Protein AF-A0AAV7LVH0-F1 (afdb_monomer_lite)

Foldseek 3Di:
DEEEDQAAEDEAEDADEDEDEYEYDHQAHEYEYEYQEYEEYEYEYEHQHYEYEYEYQHYEEYEYEYEHQATEYEYEYQEYEEYEYEYDHQAYEYEYEYQEY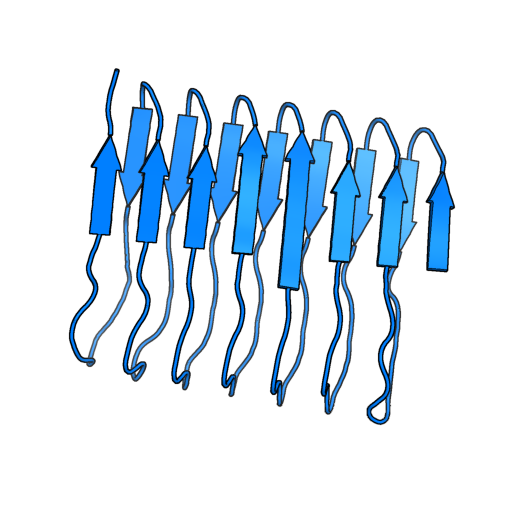EEAEAEYEHQAYEYEYEYAEYEEHEAEYEHLHYYYHYDYPDYDDYHYHYHHD

pLDDT: mean 81.5, std 11.31, range [53.38, 94.81]

InterPro domains:
  IPR011004 Trimeric LpxA-like superfamily [SSF51161] (19-131)

Radius of gyration: 14.63 Å; chains: 1; bounding box: 33×22×37 Å

Secondary structure (DSSP, 8-state):
-EEESSEEEE--B-SS-----EEEESSEEEE--B-SEEEE--EEEESSEEEE--B-SEEEE--EEEESSEEEE--B-SEEEE--EEEESSEEEE--B-SEEEE--EEEESSEEEE--B-TT-SB--EEEESTEEEE--B-SS-----EEEE--

Structure (mmCIF, N/CA/C/O backbone):
data_AF-A0AAV7LVH0-F1
#
_entry.id   AF-A0AAV7LVH0-F1
#
loop_
_atom_site.group_PDB
_atom_site.id
_atom_site.type_symbol
_atom_site.label_atom_id
_atom_site.label_alt_id
_atom_site.label_comp_id
_atom_site.label_asym_id
_atom_site.label_entity_id
_atom_site.label_seq_id
_atom_site.pdbx_PDB_ins_code
_atom_site.Cartn_x
_atom_site.Cartn_y
_atom_site.Cartn_z
_atom_site.occupancy
_atom_site.B_iso_or_equiv
_atom_site.auth_seq_id
_atom_site.auth_comp_id
_atom_site.auth_asym_id
_atom_site.auth_atom_id
_atom_site.pdbx_PDB_model_num
ATOM 1 N N . MET A 1 1 ? 5.978 6.001 -16.477 1.00 86.38 1 MET A N 1
ATOM 2 C CA . MET A 1 1 ? 4.842 5.369 -17.188 1.00 86.38 1 MET A CA 1
ATOM 3 C C . MET A 1 1 ? 3.518 5.929 -16.682 1.00 86.38 1 MET A C 1
ATOM 5 O O . MET A 1 1 ? 3.345 6.037 -15.473 1.00 86.38 1 MET A O 1
ATOM 9 N N . VAL A 1 2 ? 2.581 6.237 -17.586 1.00 90.94 2 VAL A N 1
ATOM 10 C CA . VAL A 1 2 ? 1.211 6.658 -17.242 1.00 90.94 2 VAL A CA 1
ATOM 11 C C . VAL A 1 2 ? 0.206 5.711 -17.899 1.00 90.94 2 VAL A C 1
ATOM 13 O O . VAL A 1 2 ? 0.354 5.408 -19.080 1.00 90.94 2 VAL A O 1
ATOM 16 N N . VAL A 1 3 ? -0.793 5.228 -17.153 1.00 92.62 3 VAL A N 1
ATOM 17 C CA . VAL A 1 3 ? -1.828 4.307 -17.661 1.00 92.62 3 VAL A CA 1
ATOM 18 C C . VAL A 1 3 ? -3.225 4.788 -17.280 1.00 92.62 3 VAL A C 1
ATOM 20 O O . VAL A 1 3 ? -3.466 5.163 -16.133 1.00 92.62 3 VAL A O 1
ATOM 23 N N . PHE A 1 4 ? -4.153 4.718 -18.235 1.00 93.19 4 PHE A N 1
ATOM 24 C CA . PHE A 1 4 ? -5.562 5.077 -18.071 1.00 93.19 4 PHE A CA 1
ATOM 25 C C . PHE A 1 4 ? -6.462 3.898 -18.448 1.00 93.19 4 PHE A C 1
ATOM 27 O O . PHE A 1 4 ? -6.162 3.159 -19.383 1.00 93.19 4 PHE A O 1
ATOM 34 N N . GLY A 1 5 ? -7.589 3.740 -17.756 1.00 90.06 5 GLY A N 1
ATOM 35 C CA . GLY A 1 5 ? -8.634 2.794 -18.147 1.00 90.06 5 GLY A CA 1
ATOM 36 C C . GLY A 1 5 ? -9.627 2.518 -17.027 1.00 90.06 5 GLY A C 1
ATOM 37 O O . GLY A 1 5 ? -9.358 2.786 -15.864 1.00 90.06 5 GLY A O 1
ATOM 38 N N . SER A 1 6 ? -10.790 1.944 -17.336 1.00 87.06 6 SER A N 1
ATOM 39 C CA . SER A 1 6 ? -11.752 1.546 -16.294 1.00 87.06 6 SER A CA 1
ATOM 40 C C . SER A 1 6 ? -11.164 0.493 -15.336 1.00 87.06 6 SER A C 1
ATOM 42 O O . SER A 1 6 ? -11.462 0.493 -14.134 1.00 87.06 6 SER A O 1
ATOM 44 N N . GLN A 1 7 ? -10.280 -0.364 -15.854 1.00 91.81 7 GLN A N 1
ATOM 45 C CA . GLN A 1 7 ? -9.463 -1.317 -15.109 1.00 91.81 7 GLN A CA 1
ATOM 46 C C . GLN A 1 7 ? -8.000 -1.146 -15.521 1.00 91.81 7 GLN A C 1
ATOM 48 O O . GLN A 1 7 ? -7.580 -1.643 -16.562 1.00 91.81 7 GLN A O 1
ATOM 53 N N . ALA A 1 8 ? -7.230 -0.429 -14.712 1.00 89.25 8 ALA A N 1
ATOM 54 C CA . ALA A 1 8 ? -5.834 -0.132 -14.990 1.00 89.25 8 ALA A CA 1
ATOM 55 C C . ALA A 1 8 ? -4.947 -0.847 -13.964 1.00 89.25 8 ALA A C 1
ATOM 57 O O . ALA A 1 8 ? -4.864 -0.446 -12.804 1.00 89.25 8 ALA A O 1
ATOM 58 N N . CYS A 1 9 ? -4.305 -1.937 -14.382 1.00 89.31 9 CYS A N 1
ATOM 59 C CA . CYS A 1 9 ? -3.448 -2.760 -13.531 1.00 89.31 9 CYS A CA 1
ATOM 60 C C . CYS A 1 9 ? -2.057 -2.867 -14.149 1.00 89.31 9 CYS A C 1
ATOM 62 O O . CYS A 1 9 ? -1.926 -3.333 -15.278 1.00 89.31 9 CYS A O 1
ATOM 64 N N . VAL A 1 10 ? -1.018 -2.487 -13.406 1.00 89.38 10 VAL A N 1
ATOM 65 C CA . VAL A 1 10 ? 0.363 -2.532 -13.901 1.00 89.38 10 VAL A CA 1
ATOM 66 C C . VAL A 1 10 ? 1.323 -3.148 -12.892 1.00 89.38 10 VAL A C 1
ATOM 68 O O . VAL A 1 10 ? 1.184 -3.011 -11.675 1.00 89.38 10 VAL A O 1
ATOM 71 N N . VAL A 1 11 ? 2.334 -3.827 -13.426 1.00 87.88 11 VAL A N 1
ATOM 72 C CA . VAL A 1 11 ? 3.409 -4.466 -12.661 1.00 87.88 11 VAL A CA 1
ATOM 73 C C . VAL A 1 11 ? 4.734 -4.009 -13.269 1.00 87.88 11 VAL A C 1
ATOM 75 O O . VAL A 1 11 ? 5.344 -4.764 -14.031 1.00 87.88 11 VAL A O 1
ATOM 78 N N . PRO A 1 12 ? 5.159 -2.760 -13.016 1.00 80.25 12 PRO A N 1
ATOM 79 C CA . PRO A 1 12 ? 6.438 -2.288 -13.522 1.00 80.25 12 PRO A CA 1
ATOM 80 C C . PRO A 1 12 ? 7.561 -3.125 -12.895 1.00 80.25 12 PRO A C 1
ATOM 82 O O . PRO A 1 12 ? 7.550 -3.422 -11.696 1.00 80.25 12 PRO A O 1
ATOM 85 N N . LYS A 1 13 ? 8.494 -3.567 -13.739 1.00 80.19 13 LYS A N 1
ATOM 86 C CA . LYS A 1 13 ? 9.698 -4.295 -13.335 1.00 80.19 13 LYS A CA 1
ATOM 87 C C . LYS A 1 13 ? 10.892 -3.395 -13.614 1.00 80.19 13 LYS A C 1
ATOM 89 O O . LYS A 1 13 ? 11.096 -3.034 -14.769 1.00 80.19 13 LYS A O 1
ATOM 94 N N . CYS A 1 14 ? 11.683 -3.091 -12.592 1.00 68.88 14 CYS A N 1
ATOM 95 C CA . CYS A 1 14 ? 12.909 -2.307 -12.742 1.00 68.88 14 CYS A CA 1
ATOM 96 C C . CYS A 1 14 ? 14.058 -3.098 -12.101 1.00 68.88 14 CYS A C 1
ATOM 98 O O . CYS A 1 14 ? 14.125 -3.169 -10.876 1.00 68.88 14 CYS A O 1
ATOM 100 N N . PRO A 1 15 ? 14.898 -3.782 -12.898 1.00 61.56 15 PRO A N 1
ATOM 101 C CA . PRO A 1 15 ? 15.924 -4.679 -12.371 1.00 61.56 15 PRO A CA 1
ATOM 102 C C . PRO A 1 15 ? 17.118 -3.953 -11.729 1.00 61.56 15 PRO A C 1
ATOM 104 O O . PRO A 1 15 ? 17.690 -4.501 -10.792 1.00 61.56 15 PRO A O 1
ATOM 107 N N . LEU A 1 16 ? 17.475 -2.750 -12.201 1.00 59.97 16 LEU A N 1
ATOM 108 C CA . LEU A 1 16 ? 18.608 -1.945 -11.722 1.00 59.97 16 LEU A CA 1
ATOM 109 C C . LEU A 1 16 ? 18.243 -0.451 -11.725 1.00 59.97 16 LEU A C 1
ATOM 111 O O . LEU A 1 16 ? 17.483 -0.001 -12.583 1.00 59.97 16 LEU A O 1
ATOM 115 N N . GLY A 1 17 ? 18.741 0.266 -10.715 1.00 56.22 17 GLY A N 1
ATOM 116 C CA . GLY A 1 17 ? 18.220 1.541 -10.229 1.00 56.22 17 GLY A CA 1
ATOM 117 C C . GLY A 1 17 ? 18.227 2.685 -11.235 1.00 56.22 17 GLY A C 1
ATOM 118 O O . GLY A 1 17 ? 19.282 3.156 -11.636 1.00 56.22 17 GLY A O 1
ATOM 119 N N . HIS A 1 18 ? 17.034 3.183 -11.539 1.00 61.66 18 HIS A N 1
ATOM 120 C CA . HIS A 1 18 ? 16.770 4.537 -12.014 1.00 61.66 18 HIS A CA 1
ATOM 121 C C . HIS A 1 18 ? 15.345 4.929 -11.625 1.00 61.66 18 HIS A C 1
ATOM 123 O O . HIS A 1 18 ? 14.514 4.060 -11.336 1.00 61.66 18 HIS A O 1
ATOM 129 N N . GLU A 1 19 ? 15.085 6.236 -11.619 1.00 68.06 19 GLU A N 1
ATOM 130 C CA . GLU A 1 19 ? 13.765 6.791 -11.350 1.00 68.06 19 GLU A CA 1
ATOM 131 C C . GLU A 1 19 ? 12.739 6.229 -12.329 1.00 68.06 19 GLU A C 1
ATOM 133 O O . GLU A 1 19 ? 12.853 6.386 -13.547 1.00 68.06 19 GLU A O 1
ATOM 138 N N . HIS A 1 20 ? 11.708 5.572 -11.804 1.00 74.00 20 HIS A N 1
ATOM 139 C CA . HIS A 1 20 ? 10.641 5.055 -12.651 1.00 74.00 20 HIS A CA 1
ATOM 140 C C . HIS A 1 20 ? 9.268 5.505 -12.139 1.00 74.00 20 HIS A C 1
ATOM 142 O O . HIS A 1 20 ? 8.538 4.743 -11.505 1.00 74.00 20 HIS A O 1
ATOM 148 N N . PRO A 1 21 ? 8.882 6.766 -12.411 1.00 83.94 21 PRO A N 1
ATOM 149 C CA . PRO A 1 21 ? 7.591 7.281 -11.990 1.00 83.94 21 PRO A CA 1
ATOM 150 C C . PRO A 1 21 ? 6.464 6.466 -12.616 1.00 83.94 21 PRO A C 1
ATOM 152 O O . PRO A 1 21 ? 6.411 6.276 -13.836 1.00 83.94 21 PRO A O 1
ATOM 155 N N . THR A 1 22 ? 5.531 6.001 -11.792 1.00 89.06 22 THR A N 1
ATOM 156 C CA . THR A 1 22 ? 4.358 5.255 -12.248 1.00 89.06 22 THR A CA 1
ATOM 157 C C . THR A 1 22 ? 3.090 5.976 -11.829 1.00 89.06 22 THR A C 1
ATOM 159 O O . THR A 1 22 ? 2.845 6.168 -10.641 1.00 89.06 22 THR A O 1
ATOM 162 N N . VAL A 1 23 ? 2.258 6.339 -12.804 1.00 92.06 23 VAL A N 1
ATOM 163 C CA . VAL A 1 23 ? 0.966 6.984 -12.562 1.00 92.06 23 VAL A CA 1
ATOM 164 C C . VAL A 1 23 ? -0.149 6.159 -13.191 1.00 92.06 23 VAL A C 1
ATOM 166 O O . VAL A 1 23 ? -0.081 5.810 -14.369 1.00 92.06 23 VAL A O 1
ATOM 169 N N . VAL A 1 24 ? -1.178 5.820 -12.416 1.00 93.75 24 VAL A N 1
ATOM 170 C CA . VAL A 1 24 ? -2.290 4.987 -12.891 1.00 93.75 24 VAL A CA 1
ATOM 171 C C . VAL A 1 24 ? -3.635 5.577 -12.508 1.00 93.75 24 VAL A C 1
ATOM 173 O O . VAL A 1 24 ? -3.881 5.881 -11.341 1.00 93.75 24 VAL A O 1
ATOM 176 N N . PHE A 1 25 ? -4.522 5.667 -13.496 1.00 93.69 25 PHE A N 1
ATOM 177 C CA . PHE A 1 25 ? -5.864 6.220 -13.372 1.00 93.69 25 PHE A CA 1
ATOM 178 C C . PHE A 1 25 ? -6.923 5.212 -13.813 1.00 93.69 25 PHE A C 1
ATOM 180 O O . PHE A 1 25 ? -6.842 4.653 -14.909 1.00 93.69 25 PHE A O 1
ATOM 187 N N . GLY A 1 26 ? -7.956 5.019 -12.992 1.00 90.75 26 GLY A N 1
ATOM 188 C CA . GLY A 1 26 ? -9.088 4.179 -13.374 1.00 90.75 26 GLY A CA 1
ATOM 189 C C . GLY A 1 26 ? -10.123 3.951 -12.288 1.00 90.75 26 GLY A C 1
ATOM 190 O O . GLY A 1 26 ? -9.839 4.110 -11.112 1.00 90.75 26 GLY A O 1
ATOM 191 N N . THR A 1 27 ? -11.330 3.496 -12.633 1.00 91.25 27 THR A N 1
ATOM 192 C CA . THR A 1 27 ? -12.320 3.084 -11.612 1.00 91.25 27 THR A CA 1
ATOM 193 C C . THR A 1 27 ? -11.782 1.979 -10.696 1.00 91.25 27 THR A C 1
ATOM 195 O O . THR A 1 27 ? -12.047 1.978 -9.490 1.00 91.25 27 THR A O 1
ATOM 198 N N . ARG A 1 28 ? -11.000 1.050 -11.259 1.00 93.00 28 ARG A N 1
ATOM 199 C CA . ARG A 1 28 ? -10.162 0.093 -10.530 1.00 93.00 28 ARG A CA 1
ATOM 200 C C . ARG A 1 28 ? -8.721 0.290 -10.985 1.00 93.00 28 ARG A C 1
ATOM 202 O O . ARG A 1 28 ? -8.413 -0.009 -12.135 1.00 93.00 28 ARG A O 1
ATOM 209 N N . ALA A 1 29 ? -7.871 0.783 -10.097 1.00 92.81 29 ALA A N 1
ATOM 210 C CA . ALA A 1 29 ? -6.483 1.104 -10.388 1.00 92.81 29 ALA A CA 1
ATOM 211 C C . ALA A 1 29 ? -5.556 0.329 -9.439 1.00 92.81 29 ALA A C 1
ATOM 213 O O . ALA A 1 29 ? -5.708 0.402 -8.218 1.00 92.81 29 ALA A O 1
ATOM 214 N N . CYS A 1 30 ? -4.611 -0.433 -9.986 1.00 90.69 30 CYS A N 1
ATOM 215 C CA . CYS A 1 30 ? -3.710 -1.281 -9.209 1.00 90.69 30 CYS A CA 1
ATOM 216 C C . CYS A 1 30 ? -2.268 -1.169 -9.711 1.00 90.69 30 CYS A C 1
ATOM 218 O O . CYS A 1 30 ? -2.013 -1.306 -10.907 1.00 90.69 30 CYS A O 1
ATOM 220 N N . VAL A 1 31 ? -1.312 -1.013 -8.794 1.00 90.94 31 VAL A N 1
ATOM 221 C CA . VAL A 1 31 ? 0.125 -1.013 -9.116 1.00 90.94 31 VAL A CA 1
ATOM 222 C C . VAL A 1 31 ? 0.865 -1.955 -8.172 1.00 90.94 31 VAL A C 1
ATOM 224 O O . VAL A 1 31 ? 0.715 -1.883 -6.954 1.00 90.94 31 VAL A O 1
ATOM 227 N N . ALA A 1 32 ? 1.682 -2.846 -8.725 1.00 88.44 32 ALA A N 1
ATOM 228 C CA . ALA A 1 32 ? 2.539 -3.735 -7.944 1.00 88.44 32 ALA A CA 1
ATOM 229 C C . ALA A 1 32 ? 3.968 -3.719 -8.501 1.00 88.44 32 ALA A C 1
ATOM 231 O O . ALA A 1 32 ? 4.342 -4.644 -9.227 1.00 88.44 32 ALA A O 1
ATOM 232 N N . PRO A 1 33 ? 4.760 -2.671 -8.220 1.00 82.00 33 PRO A N 1
ATOM 233 C CA . PRO A 1 33 ? 6.125 -2.604 -8.718 1.00 82.00 33 PRO A CA 1
ATOM 234 C C . PRO A 1 33 ? 6.983 -3.719 -8.117 1.00 82.00 33 PRO A C 1
ATOM 236 O O . PRO A 1 33 ? 6.804 -4.112 -6.959 1.00 82.00 33 PRO A O 1
ATOM 239 N N . LYS A 1 34 ? 7.895 -4.250 -8.933 1.00 83.25 34 LYS A N 1
ATOM 240 C CA . LYS A 1 34 ? 8.884 -5.254 -8.538 1.00 83.25 34 LYS A CA 1
ATOM 241 C C . LYS A 1 34 ? 10.274 -4.749 -8.902 1.00 83.25 34 LYS A C 1
ATOM 243 O O . LYS A 1 34 ? 10.659 -4.823 -10.071 1.00 83.25 34 LYS A O 1
ATOM 248 N N . CYS A 1 35 ? 11.014 -4.289 -7.901 1.00 71.69 35 CYS A N 1
ATOM 249 C CA . CYS A 1 35 ? 12.347 -3.723 -8.085 1.00 71.69 35 CYS A CA 1
ATOM 250 C C . CYS A 1 35 ? 13.314 -4.410 -7.111 1.00 71.69 35 CYS A C 1
ATOM 252 O O . CYS A 1 35 ? 13.159 -4.220 -5.910 1.00 71.69 35 CYS A O 1
ATOM 254 N N . PRO A 1 36 ? 14.260 -5.249 -7.574 1.00 70.25 36 PRO A N 1
ATOM 255 C CA . PRO A 1 36 ? 15.224 -5.933 -6.707 1.00 70.25 36 PRO A CA 1
ATOM 256 C C . PRO A 1 36 ? 16.092 -4.958 -5.898 1.00 70.25 36 PRO A C 1
ATOM 258 O O . PRO A 1 36 ? 16.306 -5.188 -4.710 1.00 70.25 36 PRO A O 1
ATOM 261 N N . LEU A 1 37 ? 16.533 -3.883 -6.561 1.00 66.62 37 LEU A N 1
ATOM 262 C CA . LEU A 1 37 ? 17.315 -2.759 -6.045 1.00 66.62 37 LEU A CA 1
ATOM 263 C C . LEU A 1 37 ? 16.692 -1.468 -6.593 1.00 66.62 37 LEU A C 1
ATOM 265 O O . LEU A 1 37 ? 16.711 -1.247 -7.806 1.00 66.62 37 LEU A O 1
ATOM 269 N N . GLY A 1 38 ? 16.086 -0.652 -5.731 1.00 59.22 38 GLY A N 1
ATOM 270 C CA . GLY A 1 38 ? 15.424 0.596 -6.126 1.00 59.22 38 GLY A CA 1
ATOM 271 C C . GLY A 1 38 ? 16.061 1.813 -5.464 1.00 59.22 38 GLY A C 1
ATOM 272 O O . GLY A 1 38 ? 16.163 1.835 -4.241 1.00 59.22 38 GLY A O 1
ATOM 273 N N . HIS A 1 39 ? 16.457 2.810 -6.264 1.00 61.59 39 HIS A N 1
ATOM 274 C CA . HIS A 1 39 ? 16.852 4.123 -5.744 1.00 61.59 39 HIS A CA 1
ATOM 275 C C . HIS A 1 39 ? 15.625 4.994 -5.490 1.00 61.59 39 HIS A C 1
ATOM 277 O O . HIS A 1 39 ? 15.337 5.242 -4.331 1.00 61.59 39 HIS A O 1
ATOM 283 N N . GLU A 1 40 ? 14.858 5.334 -6.535 1.00 69.69 40 GLU A N 1
ATOM 284 C CA . GLU A 1 40 ? 13.628 6.126 -6.409 1.00 69.69 40 GLU A CA 1
ATOM 285 C C . GLU A 1 40 ? 12.492 5.586 -7.285 1.00 69.69 40 GLU A C 1
ATOM 287 O O . GLU A 1 40 ? 12.657 5.329 -8.482 1.00 69.69 40 GLU A O 1
ATOM 292 N N . HIS A 1 41 ? 11.300 5.412 -6.711 1.00 74.81 41 HIS A N 1
ATOM 293 C CA . HIS A 1 41 ? 10.141 4.926 -7.468 1.00 74.81 41 HIS A CA 1
ATOM 294 C C . HIS A 1 41 ? 8.828 5.593 -7.023 1.00 74.81 41 HIS A C 1
ATOM 296 O O . HIS A 1 41 ? 7.997 4.984 -6.335 1.00 74.81 41 HIS A O 1
ATOM 302 N N . PRO A 1 42 ? 8.604 6.859 -7.420 1.00 84.50 42 PRO A N 1
ATOM 303 C CA . PRO A 1 42 ? 7.368 7.554 -7.103 1.00 84.50 42 PRO A CA 1
ATOM 304 C C . PRO A 1 42 ? 6.181 6.882 -7.801 1.00 84.50 42 PRO A C 1
ATOM 306 O O . PRO A 1 42 ? 6.134 6.725 -9.022 1.00 84.50 42 PRO A O 1
ATOM 309 N N . THR A 1 43 ? 5.191 6.479 -7.011 1.00 89.25 43 THR A N 1
ATOM 310 C CA . THR A 1 43 ? 3.974 5.826 -7.497 1.00 89.25 43 THR A CA 1
ATOM 311 C C . THR A 1 43 ? 2.746 6.635 -7.100 1.00 89.25 43 THR A C 1
ATOM 313 O O . THR A 1 43 ? 2.514 6.863 -5.913 1.00 89.25 43 THR A O 1
ATOM 316 N N . VAL A 1 44 ? 1.930 7.018 -8.082 1.00 92.56 44 VAL A N 1
ATOM 317 C CA . VAL A 1 44 ? 0.651 7.708 -7.876 1.00 92.56 44 VAL A CA 1
ATOM 318 C C . VAL A 1 44 ? -0.481 6.877 -8.470 1.00 92.56 44 VAL A C 1
ATOM 320 O O . VAL A 1 44 ? -0.451 6.510 -9.644 1.00 92.56 44 VAL A O 1
ATOM 323 N N . VAL A 1 45 ? -1.502 6.573 -7.669 1.00 93.25 45 VAL A N 1
ATOM 324 C CA . VAL A 1 45 ? -2.663 5.793 -8.124 1.00 93.25 45 VAL A CA 1
ATOM 325 C C . VAL A 1 45 ? -3.952 6.490 -7.742 1.00 93.25 45 VAL A C 1
ATOM 327 O O . VAL A 1 45 ? -4.180 6.772 -6.567 1.00 93.25 45 VAL A O 1
ATOM 330 N N . LEU A 1 46 ? -4.814 6.722 -8.729 1.00 94.31 46 LEU A N 1
ATOM 331 C CA . LEU A 1 46 ? -6.114 7.354 -8.545 1.00 94.31 46 LEU A CA 1
ATOM 332 C C . LEU A 1 46 ? -7.230 6.451 -9.074 1.00 94.31 46 LEU A C 1
ATOM 334 O O . LEU A 1 46 ? -7.223 6.037 -10.236 1.00 94.31 46 LEU A O 1
ATOM 338 N N . GLY A 1 47 ? -8.222 6.174 -8.227 1.00 91.12 47 GLY A N 1
ATOM 339 C CA . GLY A 1 47 ? -9.384 5.396 -8.632 1.00 91.12 47 GLY A CA 1
ATOM 340 C C . GLY A 1 47 ? -10.412 5.150 -7.545 1.00 91.12 47 GLY A C 1
ATOM 341 O O . GLY A 1 47 ? -10.090 5.188 -6.369 1.00 91.12 47 GLY A O 1
ATOM 342 N N . SER A 1 48 ? -11.659 4.819 -7.894 1.00 92.31 48 SER A N 1
ATOM 343 C CA . SER A 1 48 ? -12.681 4.480 -6.882 1.00 92.31 48 SER A CA 1
ATOM 344 C C . SER A 1 48 ? -12.243 3.302 -5.999 1.00 92.31 48 SER A C 1
ATOM 346 O O . SER A 1 48 ? -12.525 3.268 -4.799 1.00 92.31 48 SER A O 1
ATOM 348 N N . ARG A 1 49 ? -11.532 2.337 -6.594 1.00 93.75 49 ARG A N 1
ATOM 349 C CA . ARG A 1 49 ? -10.760 1.305 -5.895 1.00 93.75 49 ARG A CA 1
ATOM 350 C C . ARG A 1 49 ? -9.306 1.409 -6.338 1.00 93.75 49 ARG A C 1
ATOM 352 O O . ARG A 1 49 ? -9.004 1.044 -7.471 1.00 93.75 49 ARG A O 1
ATOM 359 N N . ALA A 1 50 ? -8.441 1.883 -5.453 1.00 94.12 50 ALA A N 1
ATOM 360 C CA . ALA A 1 50 ? -7.030 2.102 -5.726 1.00 94.12 50 ALA A CA 1
ATOM 361 C C . ALA A 1 50 ? -6.165 1.246 -4.788 1.00 94.12 50 ALA A C 1
ATOM 363 O O . ALA A 1 50 ? -6.329 1.296 -3.567 1.00 94.12 50 ALA A O 1
ATOM 364 N N . CYS A 1 51 ? -5.263 0.442 -5.350 1.00 92.38 51 CYS A N 1
ATOM 365 C CA . CYS A 1 51 ? -4.442 -0.501 -4.590 1.00 92.38 51 CYS A CA 1
ATOM 366 C C . CYS A 1 51 ? -2.972 -0.447 -5.014 1.00 92.38 51 CYS A C 1
ATOM 368 O O . CYS A 1 51 ? -2.665 -0.543 -6.202 1.00 92.38 51 CYS A O 1
ATOM 370 N N . VAL A 1 52 ? -2.054 -0.384 -4.047 1.00 91.12 52 VAL A N 1
ATOM 371 C CA . VAL A 1 52 ? -0.607 -0.415 -4.307 1.00 91.12 52 VAL A CA 1
ATOM 372 C C . VAL A 1 52 ? 0.090 -1.462 -3.440 1.00 91.12 52 VAL A C 1
ATOM 374 O O . VAL A 1 52 ? -0.099 -1.519 -2.227 1.00 91.12 52 VAL A O 1
ATOM 377 N N . ALA A 1 53 ? 0.882 -2.332 -4.063 1.00 89.62 53 ALA A N 1
ATOM 378 C CA . ALA A 1 53 ? 1.577 -3.426 -3.380 1.00 89.62 53 ALA A CA 1
ATOM 379 C C . ALA A 1 53 ? 3.008 -3.605 -3.919 1.00 89.62 53 ALA A C 1
ATOM 381 O O . ALA A 1 53 ? 3.269 -4.561 -4.659 1.00 89.62 53 ALA A O 1
ATOM 382 N N . PRO A 1 54 ? 3.929 -2.685 -3.584 1.00 83.06 54 PRO A N 1
ATOM 383 C CA . PRO A 1 54 ? 5.314 -2.757 -4.016 1.00 83.06 54 PRO A CA 1
ATOM 384 C C . PRO A 1 54 ? 6.027 -3.931 -3.348 1.00 83.06 54 PRO A C 1
ATOM 386 O O . PRO A 1 54 ? 5.741 -4.297 -2.202 1.00 83.06 54 PRO A O 1
ATOM 389 N N . LYS A 1 55 ? 6.941 -4.541 -4.101 1.00 84.44 55 LYS A N 1
ATOM 390 C CA . LYS A 1 55 ? 7.862 -5.568 -3.620 1.00 84.44 55 LYS A CA 1
ATOM 391 C C . LYS A 1 55 ? 9.281 -5.157 -3.985 1.00 84.44 55 LYS A C 1
ATOM 393 O O . LYS A 1 55 ? 9.682 -5.348 -5.136 1.00 84.44 55 LYS A O 1
ATOM 398 N N . CYS A 1 56 ? 10.015 -4.655 -2.999 1.00 74.56 56 CYS A N 1
ATOM 399 C CA . CYS A 1 56 ? 11.400 -4.232 -3.162 1.00 74.56 56 CYS A CA 1
ATOM 400 C C . CYS A 1 56 ? 12.269 -4.902 -2.087 1.00 74.56 56 CYS A C 1
ATOM 402 O O . CYS A 1 56 ? 12.141 -4.558 -0.921 1.00 74.56 56 CYS A O 1
ATOM 404 N N . PRO A 1 57 ? 13.094 -5.909 -2.429 1.00 73.75 57 PRO A N 1
ATOM 405 C CA . PRO A 1 57 ? 14.026 -6.553 -1.502 1.00 73.75 57 PRO A CA 1
ATOM 406 C C . PRO A 1 57 ? 14.960 -5.564 -0.793 1.00 73.75 57 PRO A C 1
ATOM 408 O O . PRO A 1 57 ? 15.147 -5.689 0.416 1.00 73.75 57 PRO A O 1
ATOM 411 N N . LEU A 1 58 ? 15.500 -4.607 -1.557 1.00 70.44 58 LEU A N 1
ATOM 412 C CA . LEU A 1 58 ? 16.394 -3.531 -1.126 1.00 70.44 58 LEU A CA 1
ATOM 413 C C . LEU A 1 58 ? 15.896 -2.210 -1.736 1.00 70.44 58 LEU A C 1
ATOM 415 O O . LEU A 1 58 ? 15.903 -2.053 -2.963 1.00 70.44 58 LEU A O 1
ATOM 419 N N . GLY A 1 59 ? 15.426 -1.292 -0.893 1.00 63.53 59 GLY A N 1
ATOM 420 C CA . GLY A 1 59 ? 14.941 0.033 -1.292 1.00 63.53 59 GLY A CA 1
ATOM 421 C C . GLY A 1 59 ? 15.702 1.152 -0.586 1.00 63.53 59 GLY A C 1
ATOM 422 O O . GLY A 1 59 ? 15.974 1.041 0.608 1.00 63.53 59 GLY A O 1
ATOM 423 N N . HIS A 1 60 ? 16.055 2.203 -1.329 1.00 64.94 60 HIS A N 1
ATOM 424 C CA . HIS A 1 60 ? 16.548 3.452 -0.751 1.00 64.94 60 HIS A CA 1
ATOM 425 C C . HIS A 1 60 ? 15.396 4.425 -0.505 1.00 64.94 60 HIS A C 1
ATOM 427 O O . HIS A 1 60 ? 15.126 4.72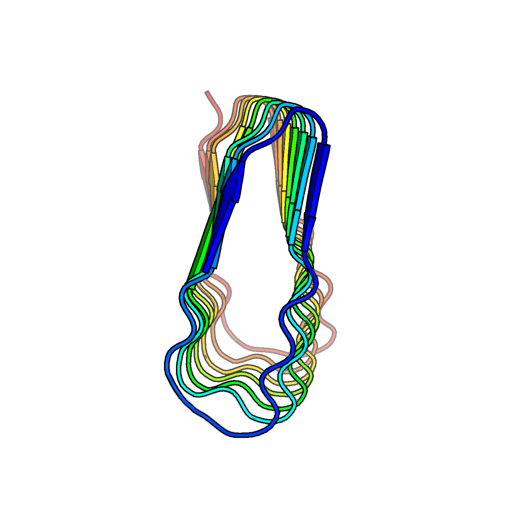7 0.651 1.00 64.94 60 HIS A O 1
ATOM 433 N N . GLU A 1 61 ? 14.678 4.843 -1.553 1.00 72.25 61 GLU A N 1
ATOM 434 C CA . GLU A 1 61 ? 13.559 5.776 -1.421 1.00 72.25 61 GLU A CA 1
ATOM 435 C C . GLU A 1 61 ? 12.339 5.353 -2.254 1.00 72.25 61 GLU A C 1
ATOM 437 O O . GLU A 1 61 ? 12.393 5.130 -3.470 1.00 72.25 61 GLU A O 1
ATOM 442 N N . HIS A 1 62 ? 11.176 5.244 -1.613 1.00 75.19 62 HIS A N 1
ATOM 443 C CA . HIS A 1 62 ? 9.933 4.932 -2.315 1.00 75.19 62 HIS A CA 1
ATOM 444 C C . HIS A 1 62 ? 8.785 5.829 -1.861 1.00 75.19 62 HIS A C 1
ATOM 446 O O . HIS A 1 62 ? 8.195 5.646 -0.801 1.00 75.19 62 HIS A O 1
ATOM 452 N N . ARG A 1 63 ? 8.371 6.769 -2.715 1.00 85.12 63 ARG A N 1
ATOM 453 C CA . ARG A 1 63 ? 7.189 7.594 -2.448 1.00 85.12 63 ARG A CA 1
ATOM 454 C C . ARG A 1 63 ? 5.939 6.966 -3.037 1.00 85.12 63 ARG A C 1
ATOM 456 O O . ARG A 1 63 ? 5.873 6.651 -4.223 1.00 85.12 63 ARG A O 1
ATOM 463 N N . THR A 1 64 ? 4.900 6.790 -2.229 1.00 89.38 64 THR A N 1
ATOM 464 C CA . THR A 1 64 ? 3.614 6.267 -2.713 1.00 89.38 64 THR A CA 1
ATOM 465 C C . THR A 1 64 ? 2.462 7.158 -2.300 1.00 89.38 64 THR A C 1
ATOM 467 O O . THR A 1 64 ? 2.279 7.431 -1.117 1.00 89.38 64 THR A O 1
ATOM 470 N N . VAL A 1 65 ? 1.650 7.558 -3.276 1.00 93.00 65 VAL A N 1
ATOM 471 C CA . VAL A 1 65 ? 0.431 8.330 -3.051 1.00 93.00 65 VAL A CA 1
ATOM 472 C C . VAL A 1 65 ? -0.755 7.617 -3.689 1.00 93.00 65 VAL A C 1
ATOM 474 O O . VAL A 1 65 ? -0.736 7.289 -4.876 1.00 93.00 65 VAL A O 1
ATOM 477 N N . VAL A 1 66 ? -1.798 7.358 -2.902 1.00 93.88 66 VAL A N 1
ATOM 478 C CA . VAL A 1 66 ? -2.993 6.647 -3.373 1.00 93.88 66 VAL A CA 1
ATOM 479 C C . VAL A 1 66 ? -4.255 7.402 -2.996 1.00 93.88 66 VAL A C 1
ATOM 481 O O . VAL A 1 66 ? -4.470 7.730 -1.832 1.00 93.88 66 VAL A O 1
ATOM 484 N N . PHE A 1 67 ? -5.117 7.610 -3.985 1.00 94.81 67 PHE A N 1
ATOM 485 C CA . PHE A 1 67 ? -6.397 8.288 -3.844 1.00 94.81 67 PHE A CA 1
ATOM 486 C C . PHE A 1 67 ? -7.535 7.384 -4.305 1.00 94.81 67 PHE A C 1
ATOM 488 O O . PHE A 1 67 ? -7.509 6.848 -5.417 1.00 94.81 67 PHE A O 1
ATOM 495 N N . GLY A 1 68 ? -8.573 7.249 -3.481 1.00 92.62 68 GLY A N 1
ATOM 496 C CA . GLY A 1 68 ? -9.761 6.511 -3.885 1.00 92.62 68 GLY A CA 1
ATOM 497 C C . GLY A 1 68 ? -10.844 6.369 -2.837 1.00 92.62 68 GLY A C 1
ATOM 498 O O . GLY A 1 68 ? -10.591 6.485 -1.652 1.00 92.62 68 GLY A O 1
ATOM 499 N N . THR A 1 69 ? -12.070 6.030 -3.237 1.00 93.31 69 THR A N 1
ATOM 500 C CA . THR A 1 69 ? -13.145 5.718 -2.273 1.00 93.31 69 THR A CA 1
ATOM 501 C C . THR A 1 69 ? -12.747 4.547 -1.367 1.00 93.31 69 THR A C 1
ATOM 503 O O . THR A 1 69 ? -13.034 4.532 -0.169 1.00 93.31 69 THR A O 1
ATOM 506 N N . ARG A 1 70 ? -12.060 3.556 -1.949 1.00 94.25 70 ARG A N 1
ATOM 507 C CA . ARG A 1 70 ? -11.332 2.497 -1.249 1.00 94.25 70 ARG A CA 1
ATOM 508 C C . ARG A 1 70 ? -9.876 2.552 -1.692 1.00 94.25 70 ARG A C 1
ATOM 510 O O . ARG A 1 70 ? -9.593 2.229 -2.843 1.00 94.25 70 ARG A O 1
ATOM 517 N N . ALA A 1 71 ? -8.991 2.940 -0.788 1.00 94.12 71 ALA A N 1
ATOM 518 C CA . ALA A 1 71 ? -7.572 3.111 -1.052 1.00 94.12 71 ALA A CA 1
ATOM 519 C C . ALA A 1 71 ? -6.759 2.195 -0.130 1.00 94.12 71 ALA A C 1
ATOM 521 O O . ALA A 1 71 ? -6.926 2.231 1.090 1.00 94.12 71 ALA A O 1
ATOM 522 N N . CYS A 1 72 ? -5.901 1.351 -0.702 1.00 92.19 72 CYS A N 1
ATOM 523 C CA . CYS A 1 72 ? -5.126 0.374 0.059 1.00 92.19 72 CYS A CA 1
ATOM 524 C C . CYS A 1 72 ? -3.656 0.355 -0.361 1.00 92.19 72 CYS A C 1
ATOM 526 O O . CYS A 1 72 ? -3.357 0.298 -1.555 1.00 92.19 72 CYS A O 1
ATOM 528 N N . ILE A 1 73 ? -2.744 0.289 0.612 1.00 91.88 73 ILE A N 1
ATOM 529 C CA . ILE A 1 73 ? -1.315 0.066 0.361 1.00 91.88 73 ILE A CA 1
ATOM 530 C C . ILE A 1 73 ? -0.780 -1.054 1.257 1.00 91.88 73 ILE A C 1
ATOM 532 O O . ILE A 1 73 ? -1.025 -1.082 2.463 1.00 91.88 73 ILE A O 1
ATOM 536 N N . ALA A 1 74 ? -0.040 -1.990 0.665 1.00 89.69 74 ALA A N 1
ATOM 537 C CA . ALA A 1 74 ? 0.618 -3.082 1.377 1.00 89.69 74 ALA A CA 1
ATOM 538 C C . ALA A 1 74 ? 2.037 -3.323 0.830 1.00 89.69 74 ALA A C 1
ATOM 540 O O . ALA A 1 74 ? 2.244 -4.290 0.085 1.00 89.69 74 ALA A O 1
ATOM 541 N N . PRO A 1 75 ? 3.008 -2.450 1.159 1.00 83.31 75 PRO A N 1
ATOM 542 C CA . PRO A 1 75 ? 4.384 -2.636 0.729 1.00 83.31 75 PRO A CA 1
ATOM 543 C C . PRO A 1 75 ? 5.023 -3.834 1.440 1.00 83.31 75 PRO A C 1
ATOM 545 O O . PRO A 1 75 ? 4.702 -4.152 2.591 1.00 83.31 75 PRO A O 1
ATOM 548 N N . LYS A 1 76 ? 5.907 -4.527 0.722 1.00 85.38 76 LYS A N 1
ATOM 549 C CA . LYS A 1 76 ? 6.734 -5.615 1.247 1.00 85.38 76 LYS A CA 1
ATOM 550 C C . LYS A 1 76 ? 8.190 -5.334 0.901 1.00 85.38 76 LYS A C 1
ATOM 552 O O . LYS A 1 76 ? 8.607 -5.653 -0.216 1.00 85.38 76 LYS A O 1
ATOM 557 N N . CYS A 1 77 ? 8.925 -4.810 1.872 1.00 75.75 77 CYS A N 1
ATOM 558 C CA . CYS A 1 77 ? 10.329 -4.464 1.712 1.00 75.75 77 CYS A CA 1
ATOM 559 C C . CYS A 1 77 ? 11.149 -5.031 2.881 1.00 75.75 77 CYS A C 1
ATOM 561 O O . CYS A 1 77 ? 11.037 -4.533 3.994 1.00 75.75 77 CYS A O 1
ATOM 563 N N . PRO A 1 78 ? 11.901 -6.130 2.680 1.00 74.88 78 PRO A N 1
ATOM 564 C CA . PRO A 1 78 ? 12.800 -6.721 3.670 1.00 74.88 78 PRO A CA 1
ATOM 565 C C . PRO A 1 78 ? 13.747 -5.716 4.327 1.00 74.88 78 PRO A C 1
ATOM 567 O O . PRO A 1 78 ? 13.887 -5.764 5.549 1.00 74.88 78 PRO A O 1
ATOM 570 N N . LEU A 1 79 ? 14.355 -4.848 3.510 1.00 70.19 79 LEU A N 1
ATOM 571 C CA . LEU A 1 79 ? 15.298 -3.816 3.916 1.00 70.19 79 LEU A CA 1
ATOM 572 C C . LEU A 1 79 ? 14.976 -2.513 3.174 1.00 70.19 79 LEU A C 1
ATOM 574 O O . LEU A 1 79 ? 14.968 -2.495 1.941 1.00 70.19 79 LEU A O 1
ATOM 578 N N . ASP A 1 80 ? 14.667 -1.456 3.923 1.00 66.75 80 ASP A N 1
ATOM 579 C CA . ASP A 1 80 ? 14.247 -0.161 3.371 1.00 66.75 80 ASP A CA 1
ATOM 580 C C . ASP A 1 80 ? 14.882 1.004 4.152 1.00 66.75 80 ASP A C 1
ATOM 582 O O . ASP A 1 80 ? 15.061 0.902 5.372 1.00 66.75 80 ASP A O 1
ATOM 586 N N . HIS A 1 81 ? 15.252 2.086 3.463 1.00 67.56 81 HIS A N 1
ATOM 587 C CA . HIS A 1 81 ? 15.768 3.305 4.099 1.00 67.56 81 HIS A CA 1
ATOM 588 C C . HIS A 1 81 ? 14.648 4.316 4.340 1.00 67.56 81 HIS A C 1
ATOM 590 O O . HIS A 1 81 ? 14.377 4.602 5.504 1.00 67.56 81 HIS A O 1
ATOM 596 N N . GLU A 1 82 ? 13.951 4.760 3.290 1.00 74.19 82 GLU A N 1
ATOM 597 C CA . GLU A 1 82 ? 12.842 5.713 3.383 1.00 74.19 82 GLU A CA 1
ATOM 598 C C . GLU A 1 82 ? 11.657 5.350 2.475 1.00 74.19 82 GLU A C 1
ATOM 600 O O . GLU A 1 82 ? 11.776 5.215 1.256 1.00 74.19 82 GLU A O 1
ATOM 605 N N . HIS A 1 83 ? 10.444 5.269 3.035 1.00 77.19 83 HIS A N 1
ATOM 606 C CA . HIS A 1 83 ? 9.244 5.024 2.213 1.00 77.19 83 HIS A CA 1
ATOM 607 C C . HIS A 1 83 ? 8.040 5.895 2.618 1.00 77.19 83 HIS A C 1
ATOM 609 O O . HIS A 1 83 ? 7.059 5.416 3.189 1.00 77.19 83 HIS A O 1
ATOM 615 N N . PRO A 1 84 ? 8.018 7.192 2.270 1.00 85.19 84 PRO A N 1
ATOM 616 C CA . PRO A 1 84 ? 6.866 8.041 2.547 1.00 85.19 84 PRO A CA 1
ATOM 617 C C . PRO A 1 84 ? 5.606 7.540 1.827 1.00 85.19 84 PRO A C 1
ATOM 619 O O . PRO A 1 84 ? 5.545 7.388 0.601 1.00 85.19 84 PRO A O 1
ATOM 622 N N . THR A 1 85 ? 4.562 7.291 2.613 1.00 89.25 85 THR A N 1
ATOM 623 C CA . THR A 1 85 ? 3.301 6.711 2.158 1.00 89.25 85 THR A CA 1
ATOM 624 C C . THR A 1 85 ? 2.140 7.617 2.532 1.00 89.25 85 THR A C 1
ATOM 626 O O . THR A 1 85 ? 1.906 7.874 3.710 1.00 89.25 85 THR A O 1
ATOM 629 N N . VAL A 1 86 ? 1.369 8.057 1.535 1.00 92.94 86 VAL A N 1
ATOM 630 C CA . VAL A 1 86 ? 0.190 8.902 1.743 1.00 92.94 86 VAL A CA 1
ATOM 631 C C . VAL A 1 86 ? -1.042 8.269 1.105 1.00 92.94 86 VAL A C 1
ATOM 633 O O . VAL A 1 86 ? -1.044 7.929 -0.081 1.00 92.94 86 VAL A O 1
ATOM 636 N N . VAL A 1 87 ? -2.110 8.112 1.887 1.00 93.69 87 VAL A N 1
ATOM 637 C CA . VAL A 1 87 ? -3.362 7.496 1.431 1.00 93.69 87 VAL A CA 1
ATOM 638 C C . VAL A 1 87 ? -4.552 8.373 1.753 1.00 93.69 87 VAL A C 1
ATOM 640 O O . VAL A 1 87 ? -4.759 8.747 2.902 1.00 93.69 87 VAL A O 1
ATOM 643 N N . PHE A 1 88 ? -5.385 8.612 0.746 1.00 94.12 88 PHE A N 1
ATOM 644 C CA . PHE A 1 88 ? -6.646 9.326 0.879 1.00 94.12 88 PHE A CA 1
ATOM 645 C C . PHE A 1 88 ? -7.806 8.456 0.415 1.00 94.12 88 PHE A C 1
ATOM 647 O O . PHE A 1 88 ? -7.809 7.943 -0.709 1.00 94.12 88 PHE A O 1
ATOM 654 N N . GLY A 1 89 ? -8.832 8.335 1.254 1.00 91.69 89 GLY A N 1
ATOM 655 C CA . GLY A 1 89 ? -10.054 7.670 0.841 1.00 91.69 89 GLY A CA 1
ATOM 656 C C . GLY A 1 89 ? -11.140 7.549 1.886 1.00 91.69 89 GLY A C 1
ATOM 657 O O . GLY A 1 89 ? -10.887 7.629 3.073 1.00 91.69 89 GLY A O 1
ATOM 658 N N . THR A 1 90 ? -12.375 7.272 1.471 1.00 92.81 90 THR A N 1
ATOM 659 C CA . THR A 1 90 ? -13.478 6.996 2.414 1.00 92.81 90 THR A CA 1
ATOM 660 C C . THR A 1 90 ? -13.156 5.783 3.297 1.00 92.81 90 THR A C 1
ATOM 662 O O . THR A 1 90 ? -13.442 5.756 4.493 1.00 92.81 90 THR A O 1
ATOM 665 N N . ARG A 1 91 ? -12.535 4.763 2.697 1.00 93.19 91 ARG A N 1
ATOM 666 C CA . ARG A 1 91 ? -11.894 3.646 3.394 1.00 93.19 91 ARG A CA 1
ATOM 667 C C . ARG A 1 91 ? -10.433 3.596 2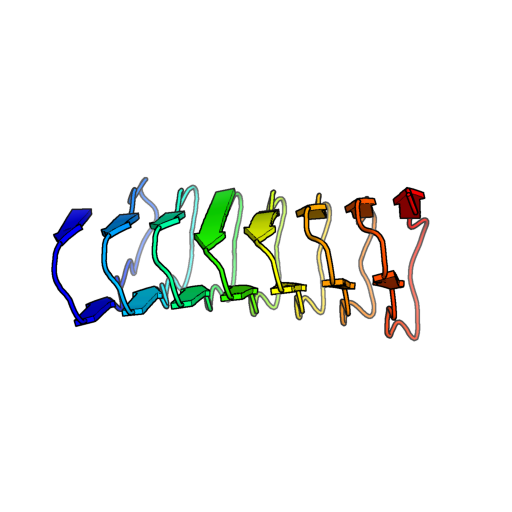.974 1.00 93.19 91 ARG A C 1
ATOM 669 O O . ARG A 1 91 ? -10.157 3.238 1.829 1.00 93.19 91 ARG A O 1
ATOM 676 N N . ALA A 1 92 ? -9.538 3.937 3.886 1.00 93.12 92 ALA A N 1
ATOM 677 C CA . ALA A 1 92 ? -8.107 3.996 3.647 1.00 93.12 92 ALA A CA 1
ATOM 678 C C . ALA A 1 92 ? -7.383 2.982 4.545 1.00 93.12 92 ALA A C 1
ATOM 680 O O . ALA A 1 92 ? -7.586 2.970 5.758 1.00 93.12 92 ALA A O 1
ATOM 681 N N . CYS A 1 93 ? -6.563 2.111 3.957 1.00 91.75 93 CYS A N 1
ATOM 682 C CA . CYS A 1 93 ? -5.860 1.056 4.688 1.00 91.75 93 CYS A CA 1
ATOM 683 C C . CYS A 1 93 ? -4.380 0.988 4.304 1.00 91.75 93 CYS A C 1
ATOM 685 O O . CYS A 1 93 ? -4.051 0.897 3.121 1.00 91.75 93 CYS A O 1
ATOM 687 N N . VAL A 1 94 ? -3.492 0.931 5.296 1.00 90.31 94 VAL A N 1
ATOM 688 C CA . VAL A 1 94 ? -2.043 0.799 5.096 1.00 90.31 94 VAL A CA 1
ATOM 689 C C . VAL A 1 94 ? -1.495 -0.336 5.958 1.00 90.31 94 VAL A C 1
ATOM 691 O O . VAL A 1 94 ? -1.715 -0.380 7.165 1.00 90.31 94 VAL A O 1
ATOM 694 N N . ALA A 1 95 ? -0.805 -1.294 5.340 1.00 89.00 95 ALA A N 1
ATOM 695 C CA . ALA A 1 95 ? -0.279 -2.477 6.024 1.00 89.00 95 ALA A CA 1
ATOM 696 C C . ALA A 1 95 ? 1.137 -2.836 5.536 1.00 89.00 95 ALA A C 1
ATOM 698 O O . ALA A 1 95 ? 1.306 -3.829 4.814 1.00 89.00 95 ALA A O 1
ATOM 699 N N . PRO A 1 96 ? 2.155 -2.033 5.894 1.00 82.81 96 PRO A N 1
ATOM 700 C CA . PRO A 1 96 ? 3.530 -2.281 5.503 1.00 82.81 96 PRO A CA 1
ATOM 701 C C . PRO A 1 96 ? 4.099 -3.496 6.229 1.00 82.81 96 PRO A C 1
ATOM 703 O O . PRO A 1 96 ? 3.765 -3.783 7.383 1.00 82.81 96 PRO A O 1
ATOM 706 N N . LYS A 1 97 ? 4.956 -4.234 5.524 1.00 84.38 97 LYS A N 1
ATOM 707 C CA . LYS A 1 97 ? 5.733 -5.345 6.070 1.00 84.38 97 LYS A CA 1
ATOM 708 C C . LYS A 1 97 ? 7.205 -5.094 5.782 1.00 84.38 97 LYS A C 1
ATOM 710 O O . LYS A 1 97 ? 7.654 -5.416 4.680 1.00 84.38 97 LYS A O 1
ATOM 715 N N . CYS A 1 98 ? 7.912 -4.572 6.782 1.00 73.75 98 CYS A N 1
ATOM 716 C CA . CYS A 1 98 ? 9.334 -4.260 6.685 1.00 73.75 98 CYS A CA 1
ATOM 717 C C . CYS A 1 98 ? 10.096 -4.820 7.900 1.00 73.75 98 CYS A C 1
ATOM 719 O O . CYS A 1 98 ? 10.077 -4.210 8.964 1.00 73.75 98 CYS A O 1
ATOM 721 N N . PRO A 1 99 ? 10.704 -6.016 7.781 1.00 72.50 99 PRO A N 1
ATOM 722 C CA . PRO A 1 99 ? 11.552 -6.641 8.796 1.00 72.50 99 PRO A CA 1
ATOM 723 C C . PRO A 1 99 ? 12.621 -5.710 9.372 1.00 72.50 99 PRO A C 1
ATOM 725 O O . PRO A 1 99 ? 12.726 -5.615 10.592 1.00 72.50 99 PRO A O 1
ATOM 728 N N . LEU A 1 100 ? 13.365 -5.032 8.493 1.00 68.88 100 LEU A N 1
ATOM 729 C CA . LEU A 1 100 ? 14.473 -4.134 8.801 1.00 68.88 100 LEU A CA 1
ATOM 730 C C . LEU A 1 100 ? 14.213 -2.817 8.057 1.00 68.88 100 LEU A C 1
ATOM 732 O O . LEU A 1 100 ? 14.121 -2.815 6.834 1.00 68.88 100 LEU A O 1
ATOM 736 N N . GLY A 1 101 ? 14.025 -1.711 8.771 1.00 63.81 101 GLY A N 1
ATOM 737 C CA . GLY A 1 101 ? 13.725 -0.425 8.141 1.00 63.81 101 GLY A CA 1
ATOM 738 C C . GLY A 1 101 ? 14.161 0.745 9.006 1.00 63.81 101 GLY A C 1
ATOM 739 O O . GLY A 1 101 ? 14.002 0.682 10.227 1.00 63.81 101 GLY A O 1
ATOM 740 N N . HIS A 1 102 ? 14.714 1.781 8.378 1.00 64.00 102 HIS A N 1
ATOM 741 C CA . HIS A 1 102 ? 15.193 2.966 9.087 1.00 64.00 102 HIS A CA 1
ATOM 742 C C . HIS A 1 102 ? 14.063 3.967 9.331 1.00 64.00 102 HIS A C 1
ATOM 744 O O . HIS A 1 102 ? 13.717 4.162 10.495 1.00 64.00 102 HIS A O 1
ATOM 750 N N . GLU A 1 103 ? 13.430 4.499 8.278 1.00 71.88 103 GLU A N 1
ATOM 751 C CA . GLU A 1 103 ? 12.402 5.538 8.406 1.00 71.88 103 GLU A CA 1
ATOM 752 C C . GLU A 1 103 ? 11.174 5.283 7.511 1.00 71.88 103 GLU A C 1
ATOM 754 O O . GLU A 1 103 ? 11.256 5.035 6.305 1.00 71.88 103 GLU A O 1
ATOM 759 N N . HIS A 1 104 ? 9.972 5.328 8.093 1.00 76.19 104 H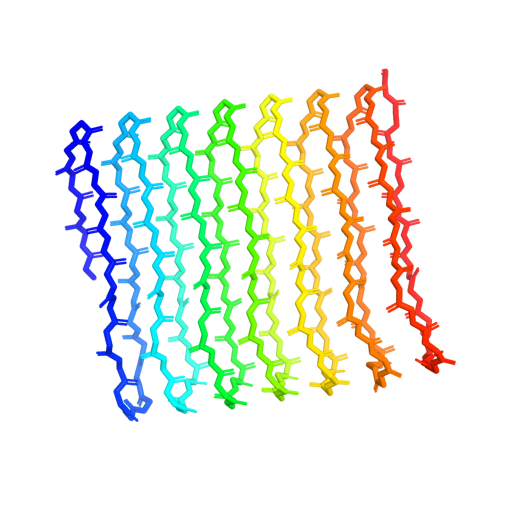IS A N 1
ATOM 760 C CA . HIS A 1 104 ? 8.727 5.180 7.325 1.00 76.19 104 HIS A CA 1
ATOM 761 C C . HIS A 1 104 ? 7.640 6.129 7.806 1.00 76.19 104 HIS A C 1
ATOM 763 O O . HIS A 1 104 ? 6.943 5.863 8.785 1.00 76.19 104 HIS A O 1
ATOM 769 N N . LEU A 1 105 ? 7.439 7.216 7.068 1.00 84.12 105 LEU A N 1
ATOM 770 C CA . LEU A 1 105 ? 6.303 8.097 7.293 1.00 84.12 105 LEU A CA 1
ATOM 771 C C . LEU A 1 105 ? 5.045 7.525 6.637 1.00 84.12 105 LEU A C 1
ATOM 773 O O . LEU A 1 105 ? 4.969 7.371 5.417 1.00 84.12 105 LEU A O 1
ATOM 777 N N . THR A 1 106 ? 4.019 7.269 7.444 1.00 88.50 106 THR A N 1
ATOM 778 C CA . THR A 1 106 ? 2.695 6.870 6.965 1.00 88.50 106 THR A CA 1
ATOM 779 C C . THR A 1 106 ? 1.658 7.921 7.334 1.00 88.50 106 THR A C 1
ATOM 781 O O . THR A 1 106 ? 1.394 8.153 8.509 1.00 88.50 106 THR A O 1
ATOM 784 N N . VAL A 1 107 ? 1.008 8.507 6.330 1.00 91.06 107 VAL A N 1
ATOM 785 C CA . VAL A 1 107 ? -0.099 9.448 6.518 1.00 91.06 107 VAL A CA 1
ATOM 786 C C . VAL A 1 107 ? -1.363 8.901 5.864 1.00 91.06 107 VAL A C 1
ATOM 788 O O . VAL A 1 107 ? -1.380 8.586 4.672 1.00 91.06 107 VAL A O 1
ATOM 791 N N . VAL A 1 108 ? -2.439 8.780 6.638 1.00 91.81 108 VAL A N 1
ATOM 792 C CA . VAL A 1 108 ? -3.703 8.203 6.171 1.00 91.81 108 VAL A CA 1
ATOM 793 C C . VAL A 1 108 ? -4.869 9.116 6.509 1.00 91.81 108 VAL A C 1
ATOM 795 O O . VAL A 1 108 ? -5.113 9.423 7.671 1.00 91.81 108 VAL A O 1
ATOM 798 N N . PHE A 1 109 ? -5.638 9.484 5.490 1.00 91.44 109 PHE A N 1
ATOM 799 C CA . PHE A 1 109 ? -6.851 10.279 5.612 1.00 91.44 109 PHE A CA 1
ATOM 800 C C . PHE A 1 109 ? -8.059 9.480 5.139 1.00 91.44 109 PHE A C 1
ATOM 802 O O . PHE A 1 109 ? -8.091 8.985 4.006 1.00 91.44 109 PHE A O 1
ATOM 809 N N . GLY A 1 110 ? -9.089 9.401 5.976 1.00 89.38 110 GLY A N 1
ATOM 810 C CA . GLY A 1 110 ? -10.345 8.795 5.573 1.00 89.38 110 GLY A CA 1
ATOM 811 C C . GLY A 1 110 ? -11.408 8.733 6.645 1.00 89.38 110 GLY A C 1
ATOM 812 O O . GLY A 1 110 ? -11.105 8.729 7.823 1.00 89.38 110 GLY A O 1
ATOM 813 N N . THR A 1 111 ? -12.678 8.593 6.265 1.00 90.31 111 THR A N 1
ATOM 814 C CA . THR A 1 111 ? -13.747 8.362 7.257 1.00 90.31 111 THR A CA 1
ATOM 815 C C . THR A 1 111 ? -13.487 7.088 8.058 1.00 90.31 111 THR A C 1
ATOM 817 O O . THR A 1 111 ? -13.688 7.077 9.270 1.00 90.31 111 THR A O 1
ATOM 820 N N . ARG A 1 1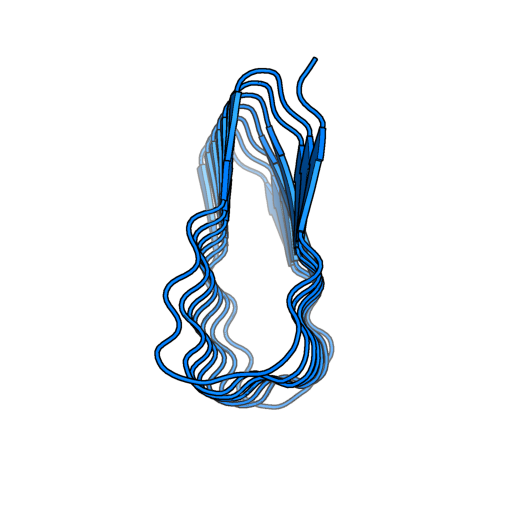12 ? -13.007 6.027 7.398 1.00 91.19 112 ARG A N 1
ATOM 821 C CA . ARG A 1 112 ? -12.443 4.835 8.043 1.00 91.19 112 ARG A CA 1
ATOM 822 C C . ARG A 1 112 ? -10.986 4.680 7.629 1.00 91.19 112 ARG A C 1
ATOM 824 O O . ARG A 1 112 ? -10.728 4.368 6.466 1.00 91.19 112 ARG A O 1
ATOM 831 N N . ALA A 1 113 ? -10.070 4.863 8.567 1.00 90.00 113 ALA A N 1
ATOM 832 C CA . ALA A 1 113 ? -8.638 4.822 8.327 1.00 90.00 113 ALA A CA 1
ATOM 833 C C . ALA A 1 113 ? -7.979 3.753 9.209 1.00 90.00 113 ALA A C 1
ATOM 835 O O . ALA A 1 113 ? -8.136 3.765 10.426 1.00 90.00 113 ALA A O 1
ATOM 836 N N . CYS A 1 114 ? -7.254 2.813 8.604 1.00 89.00 114 CYS A N 1
ATOM 837 C CA . CYS A 1 114 ? -6.610 1.716 9.324 1.00 89.00 114 CYS A CA 1
ATOM 838 C C . CYS A 1 114 ? -5.129 1.603 8.960 1.00 89.00 114 CYS A C 1
ATOM 840 O O . CYS A 1 114 ? -4.788 1.509 7.780 1.00 89.00 114 CYS A O 1
ATOM 842 N N . VAL A 1 115 ? -4.259 1.515 9.965 1.00 88.44 115 VAL A N 1
ATOM 843 C CA . VAL A 1 115 ? -2.813 1.330 9.790 1.00 88.44 115 VAL A CA 1
ATOM 844 C C . VAL A 1 115 ? -2.341 0.136 10.619 1.00 88.44 115 VAL A C 1
ATOM 846 O O . VAL A 1 115 ? -2.571 0.075 11.821 1.00 88.44 115 VAL A O 1
ATOM 849 N N . ALA A 1 116 ? -1.716 -0.855 9.983 1.00 87.88 116 ALA A N 1
ATOM 850 C CA . ALA A 1 116 ? -1.285 -2.096 10.636 1.00 87.88 116 ALA A CA 1
ATOM 851 C C . ALA A 1 116 ? 0.124 -2.523 10.183 1.00 87.88 116 ALA A C 1
ATOM 853 O O . ALA A 1 116 ? 0.265 -3.490 9.420 1.00 87.88 116 ALA A O 1
ATOM 854 N N . PRO A 1 117 ? 1.175 -1.802 10.614 1.00 81.44 117 PRO A N 1
ATOM 855 C CA . PRO A 1 117 ? 2.547 -2.102 10.241 1.00 81.44 117 PRO A CA 1
ATOM 856 C C . PRO A 1 117 ? 3.038 -3.375 10.937 1.00 81.44 117 PRO A C 1
ATOM 858 O O . PRO A 1 117 ? 2.705 -3.654 12.093 1.00 81.44 117 PRO A O 1
ATOM 861 N N . LYS A 1 118 ? 3.850 -4.159 10.228 1.00 83.44 118 LYS A N 1
ATOM 862 C CA . LYS A 1 118 ? 4.562 -5.323 10.770 1.00 83.44 118 LYS A CA 1
ATOM 863 C C . LYS A 1 118 ? 6.059 -5.133 10.556 1.00 83.44 118 LYS A C 1
ATOM 865 O O . LYS A 1 118 ? 6.574 -5.529 9.509 1.00 83.44 118 LYS A O 1
ATOM 870 N N . CYS A 1 119 ? 6.717 -4.530 11.544 1.00 72.88 119 CYS A N 1
ATOM 871 C CA . CYS A 1 119 ? 8.128 -4.147 11.468 1.00 72.88 119 CYS A CA 1
ATOM 872 C C . CYS A 1 119 ? 8.868 -4.517 12.769 1.00 72.88 119 CYS A C 1
ATOM 874 O O . CYS A 1 119 ? 8.854 -3.730 13.708 1.00 72.88 119 CYS A O 1
ATOM 876 N N . PRO A 1 120 ? 9.437 -5.728 12.876 1.00 68.69 120 PRO A N 1
ATOM 877 C CA . PRO A 1 120 ? 10.004 -6.266 14.111 1.00 68.69 120 PRO A CA 1
ATOM 878 C C . PRO A 1 120 ? 11.335 -5.667 14.584 1.00 68.69 120 PRO A C 1
ATOM 880 O O . PRO A 1 120 ? 11.711 -5.998 15.700 1.00 68.69 120 PRO A O 1
ATOM 883 N N . LEU A 1 121 ? 12.067 -4.895 13.770 1.00 65.50 121 LEU A N 1
ATOM 884 C CA . LEU A 1 121 ? 13.396 -4.355 14.118 1.00 65.50 121 LEU A CA 1
ATOM 885 C C . LEU A 1 121 ? 13.627 -2.921 13.582 1.00 65.50 121 LEU A C 1
ATOM 887 O O . LEU A 1 121 ? 14.765 -2.520 13.365 1.00 65.50 121 LEU A O 1
ATOM 891 N N . GLY A 1 122 ? 12.562 -2.161 13.307 1.00 61.50 122 GLY A N 1
ATOM 892 C CA . GLY A 1 122 ? 12.679 -0.816 12.720 1.00 61.50 122 GLY A CA 1
ATOM 893 C C . GLY A 1 122 ? 13.083 0.276 13.720 1.00 61.50 122 GLY A C 1
ATOM 894 O O . GLY A 1 122 ? 12.831 0.126 14.918 1.00 61.50 122 GLY A O 1
ATOM 895 N N . HIS A 1 123 ? 13.686 1.360 13.219 1.00 60.19 123 HIS A N 1
ATOM 896 C CA . HIS A 1 123 ? 14.102 2.523 14.019 1.00 60.19 123 HIS A CA 1
ATOM 897 C C . HIS A 1 123 ? 12.964 3.535 14.228 1.00 60.19 123 HIS A C 1
ATOM 899 O O . HIS A 1 123 ? 12.553 3.719 15.368 1.00 60.19 123 HIS A O 1
ATOM 905 N N . GLU A 1 124 ? 12.410 4.112 13.155 1.00 68.06 124 GLU A N 1
ATOM 906 C CA . GLU A 1 124 ? 11.441 5.220 13.207 1.00 68.06 124 GLU A CA 1
ATOM 907 C C . GLU A 1 124 ? 10.292 4.986 12.207 1.00 68.06 124 GLU A C 1
ATOM 909 O O . GLU A 1 124 ? 10.506 4.679 11.032 1.00 68.06 124 GLU A O 1
ATOM 914 N N . HIS A 1 125 ? 9.028 5.108 12.630 1.00 73.88 125 HIS A N 1
ATOM 915 C CA . HIS A 1 125 ? 7.884 4.896 11.716 1.00 73.88 125 HIS A CA 1
ATOM 916 C C . HIS A 1 125 ? 6.718 5.871 12.000 1.00 73.88 125 HIS A C 1
ATOM 918 O O . HIS A 1 125 ? 5.614 5.468 12.344 1.00 73.88 125 HIS A O 1
ATOM 924 N N . PRO A 1 126 ? 6.917 7.195 11.916 1.00 81.94 126 PRO A N 1
ATOM 925 C CA . PRO A 1 126 ? 5.865 8.157 12.241 1.00 81.94 126 PRO A CA 1
ATOM 926 C C . PRO A 1 126 ? 4.559 7.854 11.493 1.00 81.94 126 PRO A C 1
ATOM 928 O O . PRO A 1 126 ? 4.525 7.702 10.270 1.00 81.94 126 PRO A O 1
ATOM 931 N N . THR A 1 127 ? 3.465 7.733 12.243 1.00 86.56 127 THR A N 1
ATOM 932 C CA . THR A 1 127 ? 2.150 7.405 11.688 1.00 86.56 127 THR A CA 1
ATOM 933 C C . THR A 1 127 ? 1.151 8.487 12.054 1.00 86.56 127 THR A C 1
ATOM 935 O O . THR A 1 127 ? 0.881 8.726 13.226 1.00 86.56 127 THR A O 1
ATOM 938 N N . VAL A 1 128 ? 0.550 9.110 11.046 1.00 89.38 128 VAL A N 1
ATOM 939 C CA . VAL A 1 128 ? -0.496 10.113 11.234 1.00 89.38 128 VAL A CA 1
ATOM 940 C C . VAL A 1 128 ? -1.780 9.624 10.584 1.00 89.38 128 VAL A C 1
ATOM 942 O O . VAL A 1 128 ? -1.810 9.312 9.392 1.00 89.38 128 VAL A O 1
ATOM 945 N N . VAL A 1 129 ? -2.853 9.544 11.365 1.00 88.50 129 VAL A N 1
ATOM 946 C CA . VAL A 1 129 ? -4.144 9.042 10.897 1.00 88.50 129 VAL A CA 1
ATOM 947 C C . VAL A 1 129 ? -5.243 10.044 11.204 1.00 88.50 129 VAL A C 1
ATOM 949 O O . VAL A 1 129 ? -5.443 10.423 12.352 1.00 88.50 129 VAL A O 1
ATOM 952 N N . PHE A 1 130 ? -5.992 10.430 10.177 1.00 88.88 130 PHE A N 1
ATOM 953 C CA . PHE A 1 130 ? -7.153 11.304 10.285 1.00 88.88 130 PHE A CA 1
ATOM 954 C C . PHE A 1 130 ? -8.409 10.557 9.861 1.00 88.88 130 PHE A C 1
ATOM 956 O O . PHE A 1 130 ? -8.477 10.032 8.744 1.00 88.88 130 PHE A O 1
ATOM 963 N N . GLY A 1 131 ? -9.421 10.545 10.725 1.00 86.25 131 GLY A N 1
ATOM 964 C CA . GLY A 1 131 ? -10.696 9.938 10.390 1.00 86.25 131 GLY A CA 1
ATOM 965 C C . GLY A 1 131 ? -11.681 9.780 11.529 1.00 86.25 131 GLY A C 1
ATOM 966 O O . GLY A 1 131 ? -11.297 9.517 12.660 1.00 86.25 131 GLY A O 1
ATOM 967 N N . THR A 1 132 ? -12.974 9.790 11.194 1.00 85.56 132 THR A N 1
ATOM 968 C CA . THR A 1 132 ? -14.061 9.517 12.158 1.00 85.56 132 THR A CA 1
ATOM 969 C C . THR A 1 132 ? -13.915 8.156 12.849 1.00 85.56 132 THR A C 1
ATOM 971 O O . THR A 1 132 ? -14.337 7.949 13.983 1.00 85.56 132 THR A O 1
ATOM 974 N N . ARG A 1 133 ? -13.307 7.189 12.151 1.00 86.88 133 ARG A N 1
ATOM 975 C CA . ARG A 1 133 ? -12.927 5.880 12.681 1.00 86.88 133 ARG A CA 1
ATOM 976 C C . ARG A 1 133 ? -11.504 5.585 12.250 1.00 86.88 133 ARG A C 1
ATOM 978 O O . ARG A 1 133 ? -11.291 5.020 11.174 1.00 86.88 133 ARG A O 1
ATOM 985 N N . ALA A 1 134 ? -10.557 5.981 13.082 1.00 85.06 134 ALA A N 1
ATOM 986 C CA . ALA A 1 134 ? -9.157 5.660 12.902 1.00 85.06 134 ALA A CA 1
ATOM 987 C C . ALA A 1 134 ? -8.751 4.475 13.804 1.00 85.06 134 ALA A C 1
ATOM 989 O O . ALA A 1 134 ? -9.317 4.249 14.877 1.00 85.06 134 ALA A O 1
ATOM 990 N N . CYS A 1 135 ? -7.867 3.621 13.290 1.00 85.81 135 CYS A N 1
ATOM 991 C CA . CYS A 1 135 ? -7.364 2.433 13.975 1.00 85.81 135 CYS A CA 1
ATOM 992 C C . CYS A 1 135 ? -5.890 2.224 13.624 1.00 85.81 135 CYS A C 1
ATOM 994 O O . CYS A 1 135 ? -5.554 2.067 12.448 1.00 85.81 135 CYS A O 1
ATOM 996 N N . VAL A 1 136 ? -5.028 2.132 14.635 1.00 84.50 136 VAL A N 1
ATOM 997 C CA . VAL A 1 136 ? -3.602 1.829 14.462 1.00 84.50 136 VAL A CA 1
ATOM 998 C C . VAL A 1 136 ? -3.255 0.576 15.267 1.00 84.50 136 VAL A C 1
ATOM 1000 O O . VAL A 1 136 ? -3.479 0.522 16.471 1.00 84.50 136 VAL A O 1
ATOM 1003 N N . ALA A 1 137 ? -2.770 -0.469 14.592 1.00 84.75 137 ALA A N 1
ATOM 1004 C CA . ALA A 1 137 ? -2.505 -1.789 15.174 1.00 84.75 137 ALA A CA 1
ATOM 1005 C C . ALA A 1 137 ? -1.129 -2.331 14.734 1.00 84.75 137 ALA A C 1
ATOM 1007 O O . ALA A 1 137 ? -1.052 -3.228 13.882 1.00 84.75 137 ALA A O 1
ATOM 1008 N N .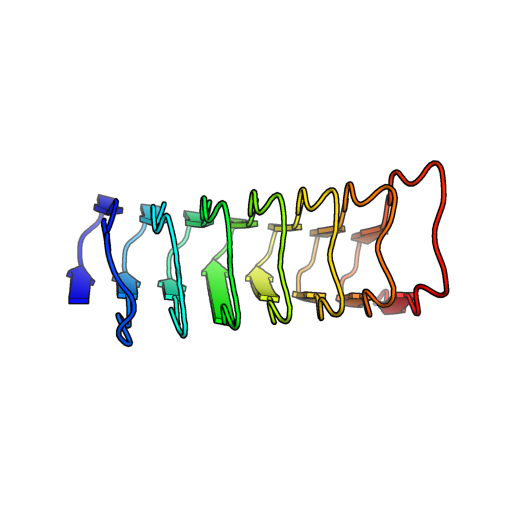 PRO A 1 138 ? -0.028 -1.783 15.275 1.00 76.88 138 PRO A N 1
ATOM 1009 C CA . PRO A 1 138 ? 1.316 -2.239 14.957 1.00 76.88 138 PRO A CA 1
ATOM 1010 C C . PRO A 1 138 ? 1.580 -3.625 15.564 1.00 76.88 138 PRO A C 1
ATOM 1012 O O . PRO A 1 138 ? 1.168 -3.919 16.684 1.00 76.88 138 PRO A O 1
ATOM 1015 N N . LYS A 1 139 ? 2.292 -4.492 14.837 1.00 76.44 139 LYS A N 1
ATOM 1016 C CA . LYS A 1 139 ? 2.826 -5.755 15.377 1.00 76.44 139 LYS A CA 1
ATOM 1017 C C . LYS A 1 139 ? 4.344 -5.695 15.400 1.00 76.44 139 LYS A C 1
ATOM 1019 O O . LYS A 1 139 ? 4.961 -5.768 14.334 1.00 76.44 139 LYS A O 1
ATOM 1024 N N . ARG A 1 140 ? 4.926 -5.579 16.597 1.00 64.12 140 ARG A N 1
ATOM 1025 C CA . ARG A 1 140 ? 6.374 -5.452 16.799 1.00 64.12 140 ARG A CA 1
ATOM 1026 C C . ARG A 1 140 ? 6.826 -6.227 18.042 1.00 64.12 140 ARG A C 1
ATOM 1028 O O . ARG A 1 140 ? 6.321 -5.939 19.120 1.00 64.12 140 ARG A O 1
ATOM 1035 N N . PRO A 1 141 ? 7.719 -7.219 17.892 1.00 56.91 141 PRO A N 1
ATOM 1036 C CA . PRO A 1 141 ? 8.343 -7.903 19.022 1.00 56.91 141 PRO A CA 1
ATOM 1037 C C . PRO A 1 141 ? 9.517 -7.112 19.627 1.00 56.91 141 PRO A C 1
ATOM 1039 O O . PRO A 1 141 ? 9.770 -7.262 20.813 1.00 56.91 141 PRO A O 1
ATOM 1042 N N . PHE A 1 142 ? 10.200 -6.269 18.836 1.00 55.03 142 PHE A N 1
ATOM 1043 C CA . PHE A 1 142 ? 11.353 -5.445 19.236 1.00 55.03 142 PHE A CA 1
ATOM 1044 C C . PHE A 1 142 ? 11.350 -4.112 18.431 1.00 55.03 142 PHE A C 1
ATOM 1046 O O . PHE A 1 142 ? 10.780 -4.070 17.339 1.00 55.03 142 PHE A O 1
ATOM 1053 N N . GLY A 1 143 ? 11.899 -3.002 18.955 1.00 53.38 143 GLY A N 1
ATOM 1054 C CA . GLY A 1 143 ? 12.019 -1.722 18.215 1.00 53.38 143 GLY A CA 1
ATOM 1055 C C . GLY A 1 143 ? 11.868 -0.436 19.048 1.00 53.38 143 GLY A C 1
ATOM 1056 O O . GLY A 1 143 ? 11.291 -0.472 20.134 1.00 53.38 143 GLY A O 1
ATOM 1057 N N . HIS A 1 144 ? 12.395 0.675 18.513 1.00 57.47 144 HIS A N 1
ATOM 1058 C CA . HIS A 1 144 ? 12.374 2.034 19.086 1.00 57.47 144 HIS A CA 1
ATOM 1059 C C . HIS A 1 144 ? 11.125 2.847 18.655 1.00 57.47 144 HIS A C 1
ATOM 1061 O O . HIS A 1 144 ? 10.166 2.279 18.126 1.00 57.47 144 HIS A O 1
ATOM 1067 N N . GLU A 1 145 ? 11.090 4.138 19.010 1.00 55.38 145 GLU A N 1
ATOM 1068 C CA . GLU A 1 145 ? 9.916 5.015 19.103 1.00 55.38 145 GLU A CA 1
ATOM 1069 C C . GLU A 1 145 ? 9.004 5.037 17.859 1.00 55.38 145 GLU A C 1
ATOM 1071 O O . GLU A 1 145 ? 9.418 4.954 16.704 1.00 55.38 145 GLU A O 1
ATOM 1076 N N . HIS A 1 146 ? 7.692 5.134 18.103 1.00 63.66 146 HIS A N 1
ATOM 1077 C CA . HIS A 1 146 ? 6.680 5.162 17.046 1.00 63.66 146 HIS A CA 1
ATOM 1078 C C . HIS A 1 146 ? 5.647 6.250 17.313 1.00 63.66 146 HIS A C 1
ATOM 1080 O O . HIS A 1 146 ? 4.566 5.949 17.834 1.00 63.66 146 HIS A O 1
ATOM 1086 N N . PRO A 1 147 ? 5.957 7.515 16.989 1.00 70.38 147 PRO A N 1
ATOM 1087 C CA . PRO A 1 147 ? 5.007 8.592 17.185 1.00 70.38 147 PRO A CA 1
ATOM 1088 C C . PRO A 1 147 ? 3.783 8.331 16.305 1.00 70.38 147 PRO A C 1
ATOM 1090 O O . PRO A 1 147 ? 3.833 8.394 15.075 1.00 70.38 147 PRO A O 1
ATOM 1093 N N . THR A 1 148 ? 2.681 7.974 16.960 1.00 79.06 148 THR A N 1
ATOM 1094 C CA . THR A 1 148 ? 1.379 7.803 16.326 1.00 79.06 148 THR A CA 1
ATOM 1095 C C . THR A 1 148 ? 0.502 8.965 16.741 1.00 79.06 148 THR A C 1
ATOM 1097 O O . THR A 1 148 ? 0.228 9.144 17.926 1.00 79.06 148 THR A O 1
ATOM 1100 N N . VAL A 1 149 ? 0.037 9.732 15.762 1.00 83.44 149 VAL A N 1
ATOM 1101 C CA . VAL A 1 149 ? -0.918 10.812 15.983 1.00 83.44 149 VAL A CA 1
ATOM 1102 C C . VAL A 1 149 ? -2.224 10.438 15.307 1.00 83.44 149 VAL A C 1
ATOM 1104 O O . VAL A 1 149 ? -2.276 10.204 14.099 1.00 83.44 149 VAL A O 1
ATOM 1107 N N . GLU A 1 150 ? -3.286 10.362 16.099 1.00 83.88 150 GLU A N 1
ATOM 1108 C CA . GLU A 1 150 ? -4.610 9.991 15.626 1.00 83.88 150 GLU A CA 1
ATOM 1109 C C . GLU A 1 150 ? -5.598 11.131 15.869 1.00 83.88 150 GLU A C 1
ATOM 1111 O O . GLU A 1 150 ? -5.838 11.535 17.004 1.00 83.88 150 GLU A O 1
ATOM 1116 N N . PHE A 1 151 ? -6.199 11.626 14.793 1.00 82.12 151 PHE A N 1
ATOM 1117 C CA . PHE A 1 151 ? -7.227 12.653 14.832 1.00 82.12 151 PHE A CA 1
ATOM 1118 C C . PHE A 1 151 ? -8.573 12.033 14.475 1.00 82.12 151 PHE A C 1
ATOM 1120 O O . PHE A 1 151 ? -8.815 11.642 13.328 1.00 82.12 151 PHE A O 1
ATOM 1127 N N . ARG A 1 152 ? -9.450 11.957 15.476 1.00 80.12 152 ARG A N 1
ATOM 1128 C CA . ARG A 1 152 ? -10.842 11.534 15.324 1.00 80.12 152 ARG A CA 1
ATOM 1129 C C . ARG A 1 152 ? -11.741 12.764 15.332 1.00 80.12 152 ARG A C 1
ATOM 1131 O O . ARG A 1 152 ? -11.669 13.548 16.274 1.00 80.12 152 ARG A O 1
ATOM 1138 N N . SER A 1 153 ? -12.550 12.921 14.290 1.00 65.38 153 SER A N 1
ATOM 1139 C CA . SER A 1 153 ? -13.595 13.945 14.181 1.00 65.38 153 SER A CA 1
ATOM 1140 C C . SER A 1 153 ? -14.992 13.348 14.205 1.00 65.38 153 SER A C 1
ATOM 1142 O O . SER A 1 153 ? -15.138 12.151 13.856 1.00 65.38 153 SER A O 1
#

Sequence (153 aa):
MVVFGSQACVVPKCPLGHEHPTVVFGTRACVAPKCPLGHEHPTVVLGSRACVAPKCPLGHEHRTVVFGTRACIAPKCPLDHEHPTVVFGTRACVAPKCPLGHEHLTVVFGTRACVAPKCPLGHEHPTVVFGTRACVAPKRPFGHEHPTVEFRS

Organism: Pleurodeles waltl (NCBI:txid8319)